Protein AF-A0A2T5U229-F1 (afdb_monomer_lite)

Organism: NCBI:txid185950

Foldseek 3Di:
DDDDDPDPPDPPPPCPPPLDDDLVLVQVQVCVVPVWHKDWPDWDWDDPDPQKIFIWTWMWTHHPPDDDDIDIDIFTWIWHADPNGIDIPRPPPPDDD

pLDDT: mean 75.95, std 19.18, range [31.23, 93.56]

Sequence (97 aa):
MRKLLVLPFVFCLASCGFGGPSKSDARDIFKSRWNADIDVTDLRCEEGGKEEYSCFIAYKITWNKGEIPMLIKVDDAIFRKVDGNWETDAFSQLGGA

Radius of gyration: 20.18 Å; chains: 1; bounding box: 28×29×81 Å

Structure (mmCIF, N/CA/C/O backbone):
data_AF-A0A2T5U229-F1
#
_entry.id   AF-A0A2T5U229-F1
#
loop_
_atom_site.group_PDB
_atom_site.id
_atom_site.type_symbol
_atom_site.label_atom_id
_atom_site.label_alt_id
_atom_site.label_comp_id
_atom_site.label_asym_id
_atom_site.label_entity_id
_atom_site.label_seq_id
_atom_site.pdbx_PDB_ins_code
_atom_site.Cartn_x
_atom_site.Cartn_y
_atom_site.Cartn_z
_atom_site.occupancy
_atom_site.B_iso_or_equiv
_atom_site.auth_seq_id
_atom_site.auth_comp_id
_atom_site.auth_asym_id
_atom_site.auth_atom_id
_atom_site.pdbx_PDB_model_num
ATOM 1 N N . MET A 1 1 ? -8.401 15.446 -59.729 1.00 40.62 1 MET A N 1
ATOM 2 C CA . MET A 1 1 ? -8.6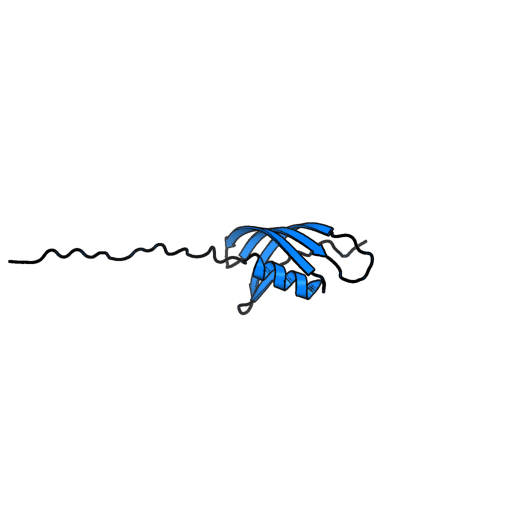80 14.181 -59.006 1.00 40.62 1 MET A CA 1
ATOM 3 C C . MET A 1 1 ? -7.717 14.119 -57.820 1.00 40.62 1 MET A C 1
ATOM 5 O O . MET A 1 1 ? -6.536 14.305 -58.049 1.00 40.62 1 MET A O 1
ATOM 9 N N . ARG A 1 2 ? -8.202 14.233 -56.568 1.00 44.88 2 ARG A N 1
ATOM 10 C CA . ARG A 1 2 ? -8.304 13.130 -55.571 1.00 44.88 2 ARG A CA 1
ATOM 11 C C . ARG A 1 2 ? -6.956 12.384 -55.420 1.00 44.88 2 ARG A C 1
ATOM 13 O O . ARG A 1 2 ? -6.548 11.744 -56.371 1.00 44.88 2 ARG A O 1
ATOM 20 N N . LYS A 1 3 ? -6.260 12.366 -54.276 1.00 43.69 3 LYS A N 1
ATOM 21 C CA . LYS A 1 3 ? -6.736 12.287 -52.884 1.00 43.69 3 LYS A CA 1
ATOM 22 C C . LYS A 1 3 ? -5.727 12.917 -51.908 1.00 43.69 3 LYS A C 1
ATOM 24 O O . LYS A 1 3 ? -4.542 12.609 -51.963 1.00 43.69 3 LYS A O 1
ATOM 29 N N . LEU A 1 4 ? -6.253 13.725 -50.983 1.00 47.44 4 LEU A N 1
ATOM 30 C CA . LEU A 1 4 ? -5.720 13.887 -49.630 1.00 47.44 4 LEU A CA 1
ATOM 31 C C . LEU A 1 4 ? -5.500 12.491 -49.032 1.00 47.44 4 LEU A C 1
ATOM 33 O O . LEU A 1 4 ? -6.440 11.695 -49.014 1.00 47.44 4 LEU A O 1
ATOM 37 N N . LEU A 1 5 ? -4.309 12.217 -48.512 1.00 50.59 5 LEU A N 1
ATOM 38 C CA . LEU A 1 5 ? -4.097 11.096 -47.605 1.00 50.59 5 LEU A CA 1
ATOM 39 C C . LEU A 1 5 ? -3.608 11.671 -46.278 1.00 50.59 5 LEU A C 1
ATOM 41 O O . LEU A 1 5 ? -2.423 11.727 -45.972 1.00 50.59 5 LEU A O 1
ATOM 45 N N . VAL A 1 6 ? -4.586 12.185 -45.534 1.00 53.84 6 VAL A N 1
ATOM 46 C CA . VAL A 1 6 ? -4.494 12.386 -44.092 1.00 53.84 6 VAL A CA 1
ATOM 47 C C . VAL A 1 6 ? -4.352 10.985 -43.506 1.00 53.84 6 VAL A C 1
ATOM 49 O O . VAL A 1 6 ? -5.294 10.200 -43.575 1.00 53.84 6 VAL A O 1
ATOM 52 N N . LEU A 1 7 ? -3.177 10.646 -42.986 1.00 49.34 7 LEU A N 1
ATOM 53 C CA . LEU A 1 7 ? -3.037 9.522 -42.066 1.00 49.34 7 LEU A CA 1
ATOM 54 C C . LEU A 1 7 ? -3.024 10.103 -40.653 1.00 49.34 7 LEU A C 1
ATOM 56 O O . LEU A 1 7 ? -1.989 10.606 -40.217 1.00 49.34 7 LEU A O 1
ATOM 60 N N . PRO A 1 8 ? -4.155 10.054 -39.930 1.00 47.56 8 PRO A N 1
ATOM 61 C CA . PRO A 1 8 ? -4.162 10.249 -38.496 1.00 47.56 8 PRO A CA 1
ATOM 62 C C . PRO A 1 8 ? -3.650 8.944 -37.883 1.00 47.56 8 PRO A C 1
ATOM 64 O O . PRO A 1 8 ? -4.428 8.114 -37.423 1.00 47.56 8 PRO A O 1
ATOM 67 N N . PHE A 1 9 ? -2.338 8.710 -37.933 1.00 47.94 9 PHE A N 1
ATOM 68 C CA . PHE A 1 9 ? -1.742 7.619 -37.169 1.00 47.94 9 PHE A CA 1
ATOM 69 C C . PHE A 1 9 ? -1.540 8.091 -35.734 1.00 47.94 9 PHE A C 1
ATOM 71 O O . PHE A 1 9 ? -0.507 8.629 -35.354 1.00 47.94 9 PHE A O 1
ATOM 78 N N . VAL A 1 10 ? -2.635 7.965 -34.987 1.00 55.16 10 VAL A N 1
ATOM 79 C CA . VAL A 1 10 ? -2.693 7.415 -33.633 1.00 55.16 10 VAL A CA 1
ATOM 80 C C . VAL A 1 10 ? -1.317 7.255 -32.976 1.00 55.16 10 VAL A C 1
ATOM 82 O O . VAL A 1 10 ? -0.695 6.205 -33.056 1.00 55.16 10 VAL A O 1
ATOM 85 N N . PHE A 1 11 ? -0.899 8.274 -32.238 1.00 43.91 11 PHE A N 1
ATOM 86 C CA . PHE A 1 11 ? -0.294 8.040 -30.935 1.00 43.91 11 PHE A CA 1
ATOM 87 C C . PHE A 1 11 ? -1.163 8.763 -29.918 1.00 43.91 11 PHE A C 1
ATOM 89 O O . PHE A 1 11 ? -0.835 9.820 -29.386 1.00 43.91 11 PHE A O 1
ATOM 96 N N . CYS A 1 12 ? -2.313 8.145 -29.637 1.00 42.72 12 CYS A N 1
ATOM 97 C CA . CYS A 1 12 ? -2.742 8.077 -28.254 1.00 42.72 12 CYS A CA 1
ATOM 98 C C . CYS A 1 12 ? -1.540 7.521 -27.481 1.00 42.72 12 CYS A C 1
ATOM 100 O O . CYS A 1 12 ? -1.353 6.308 -27.429 1.00 42.72 12 CYS A O 1
ATOM 102 N N . LEU A 1 13 ? -0.737 8.395 -26.870 1.00 45.09 13 LEU A N 1
ATOM 103 C CA . LEU A 1 13 ? -0.070 8.073 -25.613 1.00 45.09 13 LEU A CA 1
ATOM 104 C C . LEU A 1 13 ? -1.201 7.905 -24.596 1.00 45.09 13 LEU A C 1
ATOM 106 O O . LEU A 1 13 ? -1.452 8.758 -23.750 1.00 45.09 13 LEU A O 1
ATOM 110 N N . ALA A 1 14 ? -1.983 6.844 -24.802 1.00 42.88 14 ALA A N 1
ATOM 111 C CA . ALA A 1 14 ? -2.871 6.285 -23.827 1.00 42.88 14 ALA A CA 1
ATOM 112 C C . ALA A 1 14 ? -1.952 6.002 -22.661 1.00 42.88 14 ALA A C 1
ATOM 114 O O . ALA A 1 14 ? -1.104 5.125 -22.774 1.00 42.88 14 ALA A O 1
ATOM 115 N N . SER A 1 15 ? -2.035 6.861 -21.650 1.00 40.16 15 SER A N 1
ATOM 116 C CA . SER A 1 15 ? -1.941 6.516 -20.246 1.00 40.16 15 SER A CA 1
ATOM 117 C C . SER A 1 15 ? -1.357 5.120 -20.052 1.00 40.16 15 SER A C 1
ATOM 119 O O . SER A 1 15 ? -2.088 4.179 -19.745 1.00 40.16 15 SER A O 1
ATOM 121 N N . CYS A 1 16 ? -0.050 4.964 -20.285 1.00 47.59 16 CYS A N 1
ATOM 122 C CA . CYS A 1 16 ? 0.667 3.827 -19.750 1.00 47.59 16 CYS A CA 1
ATOM 123 C C . CYS A 1 16 ? 0.613 4.109 -18.263 1.00 47.59 16 CYS A C 1
ATOM 125 O O . CYS A 1 16 ? 1.393 4.916 -17.757 1.00 47.59 16 CYS A O 1
ATOM 127 N N . GLY A 1 17 ? -0.438 3.587 -17.619 1.00 46.88 17 GLY A N 1
ATOM 128 C CA . GLY A 1 17 ? -0.568 3.594 -16.180 1.00 46.88 17 GLY A CA 1
ATOM 129 C C . GLY A 1 17 ? 0.789 3.173 -15.671 1.00 46.88 17 GLY A C 1
ATOM 130 O O . GLY A 1 17 ? 1.286 2.123 -16.077 1.00 46.88 17 GLY A O 1
ATOM 131 N N . PHE A 1 18 ? 1.419 4.083 -14.933 1.00 57.88 18 PHE A N 1
ATOM 132 C CA . PHE A 1 18 ? 2.687 3.872 -14.261 1.00 57.88 18 PHE A CA 1
ATOM 133 C C . PHE A 1 18 ? 2.629 2.444 -13.719 1.00 57.88 18 PHE A C 1
ATOM 135 O O . PHE A 1 18 ? 1.738 2.166 -12.921 1.00 57.88 18 PHE A O 1
ATOM 142 N N . GLY A 1 19 ? 3.436 1.520 -14.254 1.00 76.31 19 GLY A N 1
ATOM 143 C CA . GLY A 1 19 ? 3.227 0.066 -14.118 1.00 76.31 19 GLY A CA 1
ATOM 144 C C . GLY A 1 19 ? 3.317 -0.475 -12.686 1.00 76.31 19 GLY A C 1
ATOM 145 O O . GLY A 1 19 ? 3.334 -1.686 -12.493 1.00 76.31 19 GLY A O 1
ATOM 146 N N . GLY A 1 20 ? 3.397 0.426 -11.709 1.00 85.81 20 GLY A N 1
ATOM 147 C CA . GLY A 1 20 ? 3.429 0.181 -10.285 1.00 85.81 20 GLY A CA 1
ATOM 148 C C . GLY A 1 20 ? 2.057 -0.108 -9.676 1.00 85.81 20 GLY A C 1
ATOM 149 O O . GLY A 1 20 ? 1.028 -0.123 -10.361 1.00 85.81 20 GLY A O 1
ATOM 150 N N . PRO A 1 21 ? 2.043 -0.358 -8.362 1.00 91.00 21 PRO A N 1
ATOM 151 C CA . PRO A 1 21 ? 0.843 -0.731 -7.631 1.00 91.00 21 PRO A CA 1
ATOM 152 C C . PRO A 1 21 ? -0.156 0.426 -7.558 1.00 91.00 21 PRO A C 1
ATOM 154 O O . PRO A 1 21 ? 0.197 1.601 -7.430 1.00 91.00 21 PRO A O 1
ATOM 157 N N . SER A 1 22 ? -1.437 0.082 -7.568 1.00 92.50 22 SER A N 1
ATOM 158 C CA . SER A 1 22 ? -2.517 1.004 -7.236 1.00 92.50 22 SER A CA 1
ATOM 159 C C . SER A 1 22 ? -2.755 1.074 -5.722 1.00 92.50 22 SER A C 1
ATOM 161 O O . SER A 1 22 ? -2.362 0.189 -4.960 1.00 92.50 22 SER A O 1
ATOM 163 N N . LYS A 1 23 ? -3.489 2.102 -5.268 1.00 92.75 23 LYS A N 1
ATOM 164 C CA . LYS A 1 23 ? -3.946 2.191 -3.866 1.00 92.75 23 LYS A CA 1
ATOM 165 C C . LYS A 1 23 ? -4.776 0.971 -3.450 1.00 92.75 23 LYS A C 1
ATOM 167 O O . LYS A 1 23 ? -4.702 0.553 -2.300 1.00 92.75 23 LYS A O 1
ATOM 172 N N . SER A 1 24 ? -5.557 0.402 -4.373 1.00 92.56 24 SER A N 1
ATOM 173 C CA . SER A 1 24 ? -6.305 -0.839 -4.144 1.00 92.56 24 SER A CA 1
ATOM 174 C C . SER A 1 24 ? -5.390 -2.044 -3.960 1.00 92.56 24 SER A C 1
ATOM 176 O O . SER A 1 24 ? -5.617 -2.795 -3.020 1.00 92.56 24 SER A O 1
ATOM 178 N N . ASP A 1 25 ? -4.341 -2.183 -4.777 1.00 92.81 25 ASP A N 1
ATOM 179 C CA . ASP A 1 25 ? -3.381 -3.287 -4.639 1.00 92.81 25 ASP A CA 1
ATOM 180 C C . ASP A 1 25 ? -2.709 -3.241 -3.261 1.00 92.81 25 ASP A C 1
ATOM 182 O O . ASP A 1 25 ? -2.716 -4.224 -2.522 1.00 92.81 25 ASP A O 1
ATOM 186 N N . ALA A 1 26 ? -2.213 -2.063 -2.862 1.00 91.19 26 ALA A N 1
ATOM 187 C CA . ALA A 1 26 ? -1.603 -1.871 -1.548 1.00 91.19 26 ALA A CA 1
ATOM 188 C C . ALA A 1 26 ? -2.588 -2.135 -0.395 1.00 91.19 26 ALA A C 1
ATOM 190 O O . ALA A 1 26 ? -2.253 -2.813 0.578 1.00 91.19 26 ALA A O 1
ATOM 191 N N . ARG A 1 27 ? -3.833 -1.653 -0.514 1.00 91.88 27 ARG A N 1
ATOM 192 C CA . ARG A 1 27 ? -4.888 -1.892 0.480 1.00 91.88 27 ARG A CA 1
ATOM 193 C C . ARG A 1 27 ? -5.174 -3.379 0.655 1.00 91.88 27 ARG A C 1
ATOM 195 O O . ARG A 1 27 ? -5.313 -3.834 1.789 1.00 91.88 27 ARG A O 1
ATOM 202 N N . ASP A 1 28 ? -5.291 -4.121 -0.439 1.00 91.56 28 ASP A N 1
ATOM 203 C CA . ASP A 1 28 ? -5.673 -5.531 -0.403 1.00 91.56 28 ASP A CA 1
ATOM 204 C C . ASP A 1 28 ? -4.556 -6.381 0.228 1.00 91.56 28 ASP A C 1
ATOM 206 O O . ASP A 1 28 ? -4.841 -7.230 1.081 1.00 91.56 28 ASP A O 1
ATOM 210 N N . ILE A 1 29 ? -3.285 -6.062 -0.060 1.00 90.50 29 ILE A N 1
ATOM 211 C CA . ILE A 1 29 ? -2.127 -6.652 0.633 1.00 90.50 29 ILE A CA 1
ATOM 212 C C . ILE A 1 29 ? -2.218 -6.384 2.144 1.00 90.50 29 ILE A C 1
ATOM 214 O O . ILE A 1 29 ? -2.146 -7.317 2.948 1.00 90.50 29 ILE A O 1
ATOM 218 N N . PHE A 1 30 ? -2.432 -5.131 2.555 1.00 89.19 30 PHE A N 1
ATOM 219 C CA . PHE A 1 30 ? -2.400 -4.731 3.971 1.00 89.19 30 PHE A CA 1
ATOM 220 C C . PHE A 1 30 ? -3.577 -5.316 4.760 1.00 89.19 30 PHE A C 1
ATOM 222 O O . PHE A 1 30 ? -3.415 -5.791 5.889 1.00 89.19 30 PHE A O 1
ATOM 229 N N . LYS A 1 31 ? -4.762 -5.350 4.142 1.00 87.94 31 LYS A N 1
ATOM 230 C CA . LYS A 1 31 ? -5.975 -5.941 4.712 1.00 87.94 31 LYS A CA 1
ATOM 231 C C . LYS A 1 31 ? -5.802 -7.435 4.964 1.00 87.94 31 LYS A C 1
ATOM 233 O O . LYS A 1 31 ? -6.174 -7.912 6.037 1.00 87.94 31 LYS A O 1
ATOM 238 N N . SER A 1 32 ? -5.193 -8.154 4.016 1.00 84.44 32 SER A N 1
ATOM 239 C CA . SER A 1 32 ? -4.896 -9.583 4.174 1.00 84.44 32 SER A CA 1
ATOM 240 C C . SER A 1 32 ? -3.933 -9.853 5.339 1.00 84.44 32 SER A C 1
ATOM 242 O O . SER A 1 32 ? -4.087 -10.845 6.049 1.00 84.44 3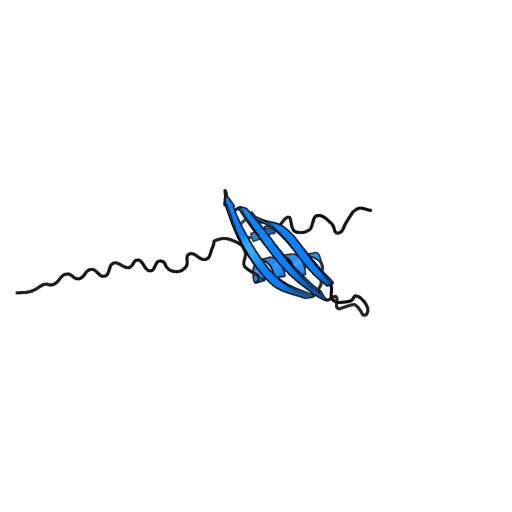2 SER A O 1
ATOM 244 N N . ARG A 1 33 ? -2.979 -8.941 5.583 1.00 83.19 33 ARG A N 1
ATOM 245 C CA . ARG A 1 33 ? -1.924 -9.099 6.590 1.00 83.19 33 ARG A CA 1
ATOM 246 C C . ARG A 1 33 ? -2.399 -8.846 8.019 1.00 83.19 33 ARG A C 1
ATOM 248 O O . ARG A 1 33 ? -2.059 -9.622 8.909 1.00 83.19 33 ARG A O 1
ATOM 255 N N . TRP A 1 34 ? -3.137 -7.761 8.260 1.00 80.38 34 TRP A N 1
ATOM 256 C CA . TRP A 1 34 ? -3.528 -7.356 9.621 1.00 80.38 34 TRP A CA 1
ATOM 257 C C . TRP A 1 34 ? -4.950 -7.745 10.019 1.00 80.38 34 TRP A C 1
ATOM 259 O O . TRP A 1 34 ? -5.306 -7.573 11.185 1.00 80.38 34 TRP A O 1
ATOM 269 N N . ASN A 1 35 ? -5.757 -8.269 9.089 1.00 84.25 35 ASN A N 1
ATOM 270 C CA . ASN A 1 35 ? -7.175 -8.562 9.319 1.00 84.25 35 ASN A CA 1
ATOM 271 C C . ASN A 1 35 ? -7.924 -7.353 9.928 1.00 84.25 35 ASN A C 1
ATOM 273 O O . ASN A 1 35 ? -8.676 -7.471 10.899 1.00 84.25 35 ASN A O 1
ATOM 277 N N . ALA A 1 36 ? -7.655 -6.171 9.374 1.00 85.12 36 ALA A N 1
ATOM 278 C CA . ALA A 1 36 ? -8.201 -4.880 9.781 1.00 85.12 36 ALA A CA 1
ATOM 279 C C . ALA A 1 36 ? -8.746 -4.140 8.554 1.00 85.12 36 ALA A C 1
ATOM 281 O O . ALA A 1 36 ? -8.431 -4.498 7.417 1.00 85.12 36 ALA A O 1
ATOM 282 N N . ASP A 1 37 ? -9.567 -3.116 8.770 1.00 88.56 37 ASP A N 1
ATOM 283 C CA . ASP A 1 37 ? -9.964 -2.234 7.679 1.00 88.56 37 ASP A CA 1
ATOM 284 C C . ASP A 1 37 ? -8.844 -1.231 7.387 1.00 88.56 37 ASP A C 1
ATOM 286 O O . ASP A 1 37 ? -8.292 -0.629 8.312 1.00 88.56 37 ASP A O 1
ATOM 290 N N . ILE A 1 38 ? -8.482 -1.102 6.110 1.00 89.94 38 ILE A N 1
ATOM 291 C CA . ILE A 1 38 ? -7.346 -0.299 5.652 1.00 89.94 38 ILE A CA 1
ATOM 292 C C . ILE A 1 38 ? -7.833 0.738 4.648 1.00 89.94 38 ILE A C 1
ATOM 294 O O . ILE A 1 38 ? -8.415 0.390 3.620 1.00 89.94 38 ILE A O 1
ATOM 298 N N . ASP A 1 39 ? -7.527 2.002 4.917 1.00 92.00 39 ASP A N 1
ATOM 299 C CA . ASP A 1 39 ? -7.755 3.120 4.003 1.00 92.00 39 ASP A CA 1
ATOM 300 C C . ASP A 1 39 ? -6.407 3.712 3.574 1.00 92.00 39 ASP A C 1
ATOM 302 O O . ASP A 1 39 ? -5.752 4.413 4.348 1.00 92.00 39 ASP A O 1
ATOM 306 N N . VAL A 1 40 ? -5.965 3.400 2.351 1.00 92.50 40 VAL A N 1
ATOM 307 C CA . VAL A 1 40 ? -4.734 3.953 1.762 1.00 92.50 40 VAL A CA 1
ATOM 308 C C . VAL A 1 40 ? -5.023 5.359 1.243 1.00 92.50 40 VAL A C 1
ATOM 310 O O . VAL A 1 40 ? -5.534 5.554 0.140 1.00 92.50 40 VAL A O 1
ATOM 313 N N . THR A 1 41 ? -4.680 6.351 2.057 1.00 93.56 41 THR A N 1
ATOM 314 C CA . THR A 1 41 ? -4.921 7.767 1.768 1.00 93.56 41 THR A CA 1
ATOM 315 C C . THR A 1 41 ? -3.996 8.317 0.688 1.00 93.56 41 THR A C 1
ATOM 317 O O . THR A 1 41 ? -4.450 9.053 -0.193 1.00 93.56 41 THR A O 1
ATOM 320 N N . ASP A 1 42 ? -2.726 7.913 0.683 1.00 93.31 42 ASP A N 1
ATOM 321 C CA . ASP A 1 42 ? -1.746 8.339 -0.311 1.00 93.31 42 ASP A CA 1
ATOM 322 C C . ASP A 1 42 ? -0.808 7.195 -0.700 1.00 93.31 42 ASP A C 1
ATOM 324 O O . ASP A 1 42 ? -0.459 6.356 0.126 1.00 93.31 42 ASP A O 1
ATOM 328 N N . LEU A 1 43 ? -0.446 7.160 -1.979 1.00 93.06 43 LEU A N 1
ATOM 329 C CA . LEU A 1 43 ? 0.485 6.199 -2.557 1.00 93.06 43 LEU A CA 1
ATOM 330 C C . LEU A 1 43 ? 1.191 6.890 -3.713 1.00 93.06 43 LEU A C 1
ATOM 332 O O . LEU A 1 43 ? 0.544 7.308 -4.677 1.00 93.06 43 LEU A O 1
ATOM 336 N N . ARG A 1 44 ? 2.509 7.013 -3.604 1.00 91.81 44 ARG A N 1
ATOM 337 C CA . ARG A 1 44 ? 3.357 7.650 -4.609 1.00 91.81 44 ARG A CA 1
ATOM 338 C C . ARG A 1 44 ? 4.530 6.729 -4.864 1.00 91.81 44 ARG A C 1
ATOM 340 O O . ARG A 1 44 ? 5.270 6.445 -3.933 1.00 91.81 44 ARG A O 1
ATOM 347 N N . CYS A 1 45 ? 4.661 6.260 -6.096 1.00 90.75 45 CYS A N 1
ATOM 348 C CA . CYS A 1 45 ? 5.659 5.272 -6.472 1.00 90.75 45 CYS A CA 1
ATOM 349 C C . CYS A 1 45 ? 6.559 5.807 -7.577 1.00 90.75 45 CYS A C 1
ATOM 351 O O . CYS A 1 45 ? 6.085 6.450 -8.514 1.00 90.75 45 CYS A O 1
ATOM 353 N N . GLU A 1 46 ? 7.836 5.474 -7.486 1.00 89.75 46 GLU A N 1
ATOM 354 C CA . GLU A 1 46 ? 8.855 5.714 -8.496 1.00 89.75 46 GLU A CA 1
ATOM 355 C C . GLU A 1 46 ? 9.418 4.364 -8.953 1.00 89.75 46 GLU A C 1
ATOM 357 O O . GLU A 1 46 ? 9.626 3.458 -8.145 1.00 89.75 46 GLU A O 1
ATOM 362 N N . GLU A 1 47 ? 9.623 4.194 -10.259 1.00 87.62 47 GLU A N 1
ATOM 363 C CA . GLU A 1 47 ? 10.178 2.955 -10.810 1.00 87.62 47 GLU A CA 1
ATOM 364 C C . GLU A 1 47 ? 11.676 2.860 -10.476 1.00 87.62 47 GLU A C 1
ATOM 366 O O . GLU A 1 47 ? 12.478 3.677 -10.929 1.00 87.62 47 GLU A O 1
ATOM 371 N N . GLY A 1 48 ? 12.053 1.858 -9.678 1.00 75.12 48 GLY A N 1
ATOM 372 C CA . GLY A 1 48 ? 13.438 1.569 -9.288 1.00 75.12 48 GLY A CA 1
ATOM 373 C C . GLY A 1 48 ? 14.186 0.665 -10.279 1.00 75.12 48 GLY A C 1
ATOM 374 O O . GLY A 1 48 ? 15.404 0.513 -10.179 1.00 75.12 48 GLY A O 1
ATOM 375 N N . GLY A 1 49 ? 13.472 0.094 -11.258 1.00 75.44 49 GLY A N 1
ATOM 376 C CA . GLY A 1 49 ? 13.981 -0.832 -12.277 1.00 75.44 49 GLY A CA 1
ATOM 377 C C . GLY A 1 49 ? 13.592 -2.293 -12.011 1.00 75.44 49 GLY A C 1
ATOM 378 O O . GLY A 1 49 ? 13.229 -2.651 -10.903 1.00 75.44 49 GLY A O 1
ATOM 379 N N . LYS A 1 50 ? 13.653 -3.161 -13.035 1.00 76.88 50 LYS A N 1
ATOM 380 C CA . LYS A 1 50 ? 13.270 -4.595 -12.947 1.00 76.88 50 LYS A CA 1
ATOM 381 C C . LYS A 1 50 ? 11.881 -4.847 -12.319 1.00 76.88 50 LYS A C 1
ATOM 383 O O . LYS A 1 50 ? 11.738 -5.767 -11.521 1.00 76.88 50 LYS A O 1
ATOM 388 N N . GLU A 1 51 ? 10.878 -4.042 -12.679 1.00 80.94 51 GLU A N 1
ATOM 389 C CA . GLU A 1 51 ? 9.510 -4.142 -12.124 1.00 80.94 51 GLU A CA 1
ATOM 390 C C . GLU A 1 51 ? 9.438 -3.936 -10.596 1.00 80.94 51 GLU A C 1
ATOM 392 O O . GLU A 1 51 ? 8.504 -4.380 -9.925 1.00 80.94 51 GLU A O 1
ATOM 397 N N . GLU A 1 52 ? 10.435 -3.241 -10.048 1.00 88.56 52 GLU A N 1
ATOM 398 C CA . GLU A 1 52 ? 10.489 -2.788 -8.667 1.00 88.56 52 GLU A CA 1
ATOM 399 C C . GLU A 1 52 ? 10.075 -1.316 -8.580 1.00 88.56 52 GLU A C 1
ATOM 401 O O . GLU A 1 52 ? 10.520 -0.479 -9.372 1.00 88.56 52 GLU A O 1
ATOM 406 N N . TYR A 1 53 ? 9.239 -0.994 -7.597 1.00 91.62 53 TYR A N 1
ATOM 407 C CA . TYR A 1 53 ? 8.731 0.350 -7.353 1.00 91.62 53 TYR A CA 1
ATOM 408 C C . TYR A 1 53 ? 9.041 0.768 -5.924 1.00 91.62 53 TYR A C 1
ATOM 410 O O . TYR A 1 53 ? 8.591 0.121 -4.982 1.00 91.62 53 TYR A O 1
ATOM 418 N N . SER A 1 54 ? 9.781 1.861 -5.764 1.00 91.25 54 SER A N 1
ATOM 419 C CA . SER A 1 54 ? 9.960 2.504 -4.465 1.00 91.25 54 SER A CA 1
ATOM 420 C C . SER A 1 54 ? 8.768 3.412 -4.212 1.00 91.25 54 SER A C 1
ATOM 422 O O . SER A 1 54 ? 8.496 4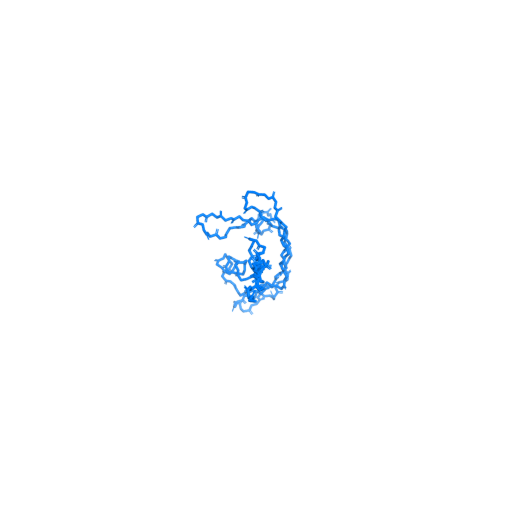.319 -4.998 1.00 91.25 54 SER A O 1
ATOM 424 N N . CYS A 1 55 ? 8.019 3.142 -3.154 1.00 91.81 55 CYS A N 1
ATOM 425 C CA . CYS A 1 55 ? 6.737 3.759 -2.880 1.00 91.81 55 CYS A CA 1
ATOM 426 C C . CYS A 1 55 ? 6.703 4.374 -1.485 1.00 91.81 55 CYS A C 1
ATOM 428 O O . CYS A 1 55 ? 6.944 3.706 -0.486 1.00 91.81 55 CYS A O 1
ATOM 430 N N . PHE A 1 56 ? 6.274 5.626 -1.421 1.00 91.94 56 PHE A N 1
ATOM 431 C CA . PHE A 1 56 ? 5.746 6.225 -0.207 1.00 91.94 56 PHE A CA 1
ATOM 432 C C . PHE A 1 56 ? 4.277 5.824 -0.056 1.00 91.94 56 PHE A C 1
ATOM 434 O O . PHE A 1 56 ? 3.488 6.017 -0.991 1.00 91.94 56 PHE A O 1
ATOM 441 N N . ILE A 1 57 ? 3.880 5.335 1.118 1.00 92.31 57 ILE A N 1
ATOM 442 C CA . ILE A 1 57 ? 2.492 4.980 1.418 1.00 92.31 57 ILE A CA 1
ATOM 443 C C . ILE A 1 57 ? 2.021 5.594 2.736 1.00 92.31 57 ILE A C 1
ATOM 445 O O . ILE A 1 57 ? 2.688 5.499 3.759 1.00 92.31 57 ILE A O 1
ATOM 449 N N . ALA A 1 58 ? 0.830 6.197 2.726 1.00 91.94 58 ALA A N 1
ATOM 450 C CA . ALA A 1 58 ? 0.154 6.700 3.919 1.00 91.94 58 ALA A CA 1
ATOM 451 C C . ALA A 1 58 ? -1.238 6.078 4.037 1.00 91.94 58 ALA A C 1
ATOM 453 O O . ALA A 1 58 ? -2.055 6.175 3.114 1.00 91.94 58 ALA A O 1
ATOM 454 N N . TYR A 1 59 ? -1.540 5.459 5.175 1.00 91.38 59 TYR A N 1
ATOM 455 C CA . TYR A 1 59 ? -2.761 4.679 5.351 1.00 91.38 59 TYR A CA 1
ATOM 456 C C . TYR A 1 59 ? -3.293 4.722 6.783 1.00 91.38 59 TYR A C 1
ATOM 458 O O . TYR A 1 59 ? -2.573 4.995 7.746 1.00 91.38 59 TYR A O 1
ATOM 466 N N . LYS A 1 60 ? -4.592 4.461 6.915 1.00 90.12 60 LYS A N 1
ATOM 467 C CA . LYS A 1 60 ? -5.295 4.345 8.191 1.00 90.12 60 LYS A CA 1
ATOM 468 C C . LYS A 1 60 ? -5.662 2.894 8.432 1.00 90.12 60 LYS A C 1
ATOM 470 O O . LYS A 1 60 ? -6.183 2.242 7.531 1.00 90.12 60 LYS A O 1
ATOM 475 N N . ILE A 1 61 ? -5.435 2.419 9.649 1.00 89.06 61 ILE A N 1
ATOM 476 C CA . ILE A 1 61 ? -5.838 1.090 10.099 1.00 89.06 61 ILE A CA 1
ATOM 477 C C . ILE A 1 61 ? -6.966 1.232 11.120 1.00 89.06 61 ILE A C 1
ATOM 479 O O . ILE A 1 61 ? -6.816 1.956 12.107 1.00 89.06 61 ILE A O 1
ATOM 483 N N . THR A 1 62 ? -8.069 0.517 10.904 1.00 87.25 62 THR A N 1
ATOM 484 C CA . THR A 1 62 ? -9.211 0.448 11.824 1.00 87.25 62 THR A CA 1
ATOM 485 C C . THR A 1 62 ? -9.482 -1.008 12.203 1.00 87.25 62 THR A C 1
ATOM 487 O O . THR A 1 62 ? -9.847 -1.827 11.358 1.00 87.25 62 THR A O 1
ATOM 490 N N . TRP A 1 63 ? -9.314 -1.355 13.483 1.00 85.69 63 TRP A N 1
ATOM 491 C CA . TRP A 1 63 ? -9.615 -2.701 13.979 1.00 85.69 63 TRP A CA 1
ATOM 492 C C . TRP A 1 63 ? -11.045 -2.776 14.508 1.00 85.69 63 TRP A C 1
ATOM 494 O O . TRP A 1 63 ? -11.438 -2.018 15.388 1.00 85.69 63 TRP A O 1
ATOM 504 N N . ASN A 1 64 ? -11.800 -3.775 14.050 1.00 72.25 64 ASN A N 1
ATOM 505 C CA . ASN A 1 64 ? -13.189 -3.990 14.474 1.00 72.25 64 ASN A CA 1
ATOM 506 C C . ASN A 1 64 ? -13.334 -4.516 15.917 1.00 72.25 64 ASN A C 1
ATOM 508 O O . ASN A 1 64 ? -14.450 -4.673 16.408 1.00 72.25 64 ASN A O 1
ATOM 512 N N . LYS A 1 65 ? -12.230 -4.813 16.616 1.00 65.12 65 LYS A N 1
ATOM 513 C CA . LYS A 1 65 ? -12.255 -5.300 18.001 1.00 65.12 65 LYS A CA 1
ATOM 514 C C . LYS A 1 65 ? -12.152 -4.141 18.992 1.00 65.12 65 LYS A C 1
ATOM 516 O O . LYS A 1 65 ? -11.090 -3.901 19.553 1.00 65.12 65 LYS A O 1
ATOM 521 N N . GLY A 1 66 ? -13.283 -3.467 19.191 1.00 55.16 66 GLY A N 1
ATOM 522 C CA . GLY A 1 66 ? -13.718 -2.828 20.442 1.00 55.16 66 GLY A CA 1
ATOM 523 C C . GLY A 1 66 ? -12.952 -1.620 20.994 1.00 55.16 66 GLY A C 1
ATOM 524 O O . GLY A 1 66 ? -13.602 -0.728 21.521 1.00 55.16 66 GLY A O 1
ATOM 525 N N . GLU A 1 67 ? -11.622 -1.566 20.916 1.00 56.44 67 GLU A N 1
ATOM 526 C CA . GLU A 1 67 ? -10.838 -0.626 21.741 1.00 56.44 67 GLU A CA 1
ATOM 527 C C . GLU A 1 67 ? -9.556 -0.090 21.084 1.00 56.44 67 GLU A C 1
ATOM 529 O O . GLU A 1 67 ? -8.896 0.770 21.665 1.00 56.44 67 GLU A O 1
ATOM 534 N N . ILE A 1 68 ? -9.179 -0.545 19.882 1.00 63.12 68 ILE A N 1
ATOM 535 C CA . ILE A 1 68 ? -7.953 -0.046 19.240 1.00 63.12 68 ILE A CA 1
ATOM 536 C C . ILE A 1 68 ? -8.279 1.231 18.453 1.00 63.12 68 ILE A C 1
ATOM 538 O O . ILE A 1 68 ? -9.093 1.173 17.524 1.00 63.12 68 ILE A O 1
ATOM 542 N N . PRO A 1 69 ? -7.664 2.382 18.788 1.00 67.50 69 PRO A N 1
ATOM 543 C CA . PRO A 1 69 ? -7.884 3.615 18.049 1.00 67.50 69 PRO A CA 1
ATOM 544 C C . PRO A 1 69 ? -7.423 3.460 16.598 1.00 67.50 69 PRO A C 1
ATOM 546 O O . PRO A 1 69 ? -6.500 2.703 16.294 1.00 67.50 69 PRO A O 1
ATOM 549 N N . MET A 1 70 ? -8.058 4.218 15.706 1.00 78.12 70 MET A N 1
ATOM 550 C CA . MET A 1 70 ? -7.592 4.384 14.332 1.00 78.12 70 MET A CA 1
ATOM 551 C C . MET A 1 70 ? -6.110 4.781 14.345 1.00 78.12 70 MET A C 1
ATOM 553 O O . MET A 1 70 ? -5.750 5.809 14.922 1.00 78.12 70 MET A O 1
ATOM 557 N N . LEU A 1 71 ? -5.254 3.978 13.712 1.00 84.69 71 LEU A N 1
ATOM 558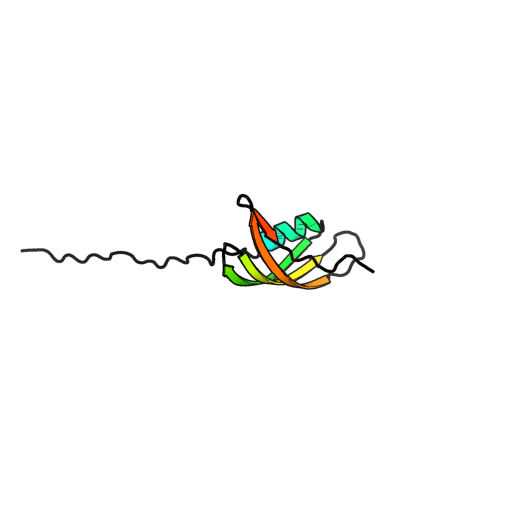 C CA . LEU A 1 71 ? -3.835 4.295 13.572 1.00 84.69 71 LEU A CA 1
ATOM 559 C C . LEU A 1 71 ? -3.577 4.879 12.191 1.00 84.69 71 LEU A C 1
ATOM 561 O O . LEU A 1 71 ? -3.951 4.281 11.187 1.00 84.69 71 LEU A O 1
ATOM 565 N N . ILE A 1 72 ? -2.913 6.032 12.151 1.00 87.50 72 ILE A N 1
ATOM 566 C CA . ILE A 1 72 ? -2.380 6.615 10.919 1.00 87.50 72 ILE A CA 1
ATOM 567 C C . ILE A 1 72 ? -0.918 6.196 10.824 1.00 87.50 72 ILE A C 1
ATOM 569 O O . ILE A 1 72 ? -0.144 6.409 11.760 1.00 87.50 72 ILE A O 1
ATOM 573 N N . LYS A 1 73 ? -0.555 5.575 9.709 1.00 88.06 73 LYS A N 1
ATOM 574 C CA . LYS A 1 73 ? 0.788 5.077 9.438 1.00 88.06 73 LYS A CA 1
ATOM 575 C C . LYS A 1 73 ? 1.289 5.621 8.112 1.00 88.06 73 LYS A C 1
ATOM 577 O O . LYS A 1 73 ? 0.508 5.910 7.204 1.00 88.06 73 LYS A O 1
ATOM 582 N N . VAL A 1 74 ? 2.600 5.782 8.054 1.00 89.25 74 VAL A N 1
ATOM 583 C CA . VAL A 1 74 ? 3.336 6.194 6.871 1.00 89.25 74 VAL A CA 1
ATOM 584 C C . VAL A 1 74 ? 4.554 5.296 6.795 1.00 89.25 74 VAL A C 1
ATOM 586 O O . VAL A 1 74 ? 5.262 5.177 7.793 1.00 89.25 74 VAL A O 1
ATOM 589 N N . ASP A 1 75 ? 4.766 4.683 5.642 1.00 89.12 75 ASP A N 1
ATOM 590 C CA . ASP A 1 75 ? 5.897 3.803 5.386 1.00 89.12 75 ASP A CA 1
ATOM 591 C C . ASP A 1 75 ? 6.502 4.142 4.021 1.00 89.12 75 ASP A C 1
ATOM 593 O O . ASP A 1 75 ? 5.794 4.534 3.088 1.00 89.12 75 ASP A O 1
ATOM 597 N N . ASP A 1 76 ? 7.814 3.972 3.916 1.00 90.50 76 ASP A N 1
ATOM 598 C CA . ASP A 1 76 ? 8.497 3.846 2.636 1.00 90.50 76 ASP A CA 1
ATOM 599 C C . ASP A 1 76 ? 8.687 2.355 2.377 1.00 90.50 76 ASP A C 1
ATOM 601 O O . ASP A 1 76 ? 9.121 1.612 3.262 1.00 90.50 76 ASP A O 1
ATOM 605 N N . ALA A 1 77 ? 8.317 1.907 1.185 1.00 90.88 77 ALA A N 1
ATOM 606 C CA . ALA A 1 77 ? 8.258 0.498 0.863 1.00 90.88 77 ALA A CA 1
ATOM 607 C C . ALA A 1 77 ? 8.591 0.223 -0.591 1.00 90.88 77 ALA A C 1
ATOM 609 O O . ALA A 1 77 ? 8.270 0.990 -1.492 1.00 90.88 77 ALA A O 1
ATOM 610 N N . ILE A 1 78 ? 9.166 -0.938 -0.828 1.00 91.88 78 ILE A N 1
ATOM 611 C CA . ILE A 1 78 ? 9.404 -1.484 -2.142 1.00 91.88 78 ILE A CA 1
ATOM 612 C C . ILE A 1 78 ? 8.248 -2.403 -2.516 1.00 91.88 78 ILE A C 1
ATOM 614 O O . ILE A 1 78 ? 7.887 -3.310 -1.766 1.00 91.88 78 ILE A O 1
ATOM 618 N N . PHE A 1 79 ? 7.681 -2.191 -3.698 1.00 92.31 79 PHE A N 1
ATOM 619 C CA . PHE A 1 79 ? 6.697 -3.068 -4.317 1.00 92.31 79 PHE A CA 1
ATOM 620 C C . PHE A 1 79 ? 7.317 -3.800 -5.498 1.00 92.31 79 PHE A C 1
ATOM 622 O O . PHE A 1 79 ? 8.042 -3.212 -6.300 1.00 92.31 79 PHE A O 1
ATOM 629 N N . ARG A 1 80 ? 7.014 -5.090 -5.618 1.00 91.88 80 ARG A N 1
ATOM 630 C CA . ARG A 1 80 ? 7.484 -5.956 -6.703 1.00 91.88 80 ARG A CA 1
ATOM 631 C C . ARG A 1 80 ? 6.350 -6.835 -7.184 1.00 91.88 80 ARG A C 1
ATOM 633 O O . ARG A 1 80 ? 5.461 -7.184 -6.407 1.00 91.88 80 ARG A O 1
ATOM 640 N N . LYS A 1 81 ? 6.403 -7.226 -8.452 1.00 88.88 81 LYS A N 1
ATOM 641 C CA . LYS A 1 81 ? 5.454 -8.184 -9.012 1.00 88.88 81 LYS A CA 1
ATOM 642 C C . LYS A 1 81 ? 6.062 -9.585 -9.002 1.00 88.88 81 LYS A C 1
ATOM 644 O O . LYS A 1 81 ? 7.085 -9.821 -9.635 1.00 88.88 81 LYS A O 1
ATOM 649 N N . VAL A 1 82 ? 5.436 -10.511 -8.281 1.00 88.19 82 VAL A N 1
ATOM 650 C CA . VAL A 1 82 ? 5.850 -11.917 -8.168 1.00 88.19 82 VAL A CA 1
ATOM 651 C C . VAL A 1 82 ? 4.697 -12.782 -8.664 1.00 88.19 82 VAL A C 1
ATOM 653 O O . VAL A 1 82 ? 3.578 -12.686 -8.164 1.00 88.19 82 VAL A O 1
ATOM 656 N N . ASP A 1 83 ? 4.936 -13.566 -9.717 1.00 87.88 83 ASP A N 1
ATOM 657 C CA . ASP A 1 83 ? 3.923 -14.423 -10.355 1.00 87.88 83 ASP A CA 1
ATOM 658 C C . ASP A 1 83 ? 2.605 -13.692 -10.692 1.00 87.88 83 ASP A C 1
ATOM 660 O O . ASP A 1 83 ? 1.505 -14.231 -10.578 1.00 87.88 83 ASP A O 1
ATOM 664 N N . GLY A 1 84 ? 2.715 -12.424 -11.102 1.00 85.38 84 GLY A N 1
ATOM 665 C CA . GLY A 1 84 ? 1.576 -11.575 -11.461 1.00 85.38 84 GLY A CA 1
ATOM 666 C C . GLY A 1 84 ? 0.877 -10.883 -10.285 1.00 85.38 84 GLY A C 1
ATOM 667 O O . GLY A 1 84 ? 0.027 -10.027 -10.536 1.00 85.38 84 GLY A O 1
ATOM 668 N N . ASN A 1 85 ? 1.262 -11.175 -9.042 1.00 88.88 85 ASN A N 1
ATOM 669 C CA . ASN A 1 85 ? 0.725 -10.559 -7.829 1.00 88.88 85 ASN A CA 1
ATOM 670 C C . ASN A 1 85 ? 1.680 -9.500 -7.274 1.00 88.88 85 ASN A C 1
ATOM 672 O O . ASN A 1 85 ? 2.895 -9.613 -7.413 1.00 88.88 85 ASN A O 1
ATOM 676 N N . TRP A 1 86 ? 1.128 -8.468 -6.641 1.00 90.75 86 TRP A N 1
ATOM 677 C CA . TRP A 1 86 ? 1.931 -7.465 -5.951 1.00 90.75 86 TRP A CA 1
ATOM 678 C C . TRP A 1 86 ? 2.362 -7.964 -4.576 1.00 90.75 86 TRP A C 1
ATOM 680 O O . TRP A 1 86 ? 1.540 -8.408 -3.775 1.00 90.75 86 TRP A O 1
ATOM 690 N N . GLU A 1 87 ? 3.646 -7.813 -4.291 1.00 90.88 87 GLU A N 1
ATOM 691 C CA . GLU A 1 87 ? 4.238 -8.009 -2.975 1.00 90.88 87 GLU A CA 1
ATOM 692 C C . GLU A 1 87 ? 4.952 -6.733 -2.540 1.00 90.88 87 GLU A C 1
ATOM 694 O O . GLU A 1 87 ? 5.375 -5.926 -3.371 1.00 90.88 87 GLU A O 1
ATOM 699 N N . THR A 1 88 ? 5.094 -6.544 -1.230 1.00 89.88 88 THR A N 1
ATOM 700 C CA .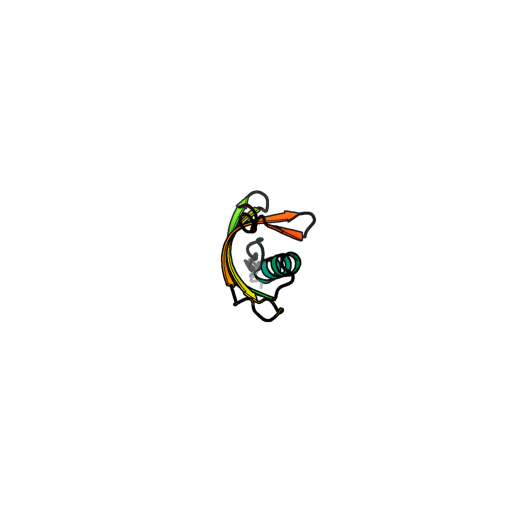 THR A 1 88 ? 5.810 -5.396 -0.680 1.00 89.88 88 THR A CA 1
ATOM 701 C C . THR A 1 88 ? 6.516 -5.725 0.624 1.00 89.88 88 THR A C 1
ATOM 703 O O . THR A 1 88 ? 6.062 -6.571 1.397 1.00 89.88 88 THR A O 1
ATOM 706 N N . ASP A 1 89 ? 7.627 -5.037 0.867 1.00 87.38 89 ASP A N 1
ATOM 707 C CA . ASP A 1 89 ? 8.363 -5.080 2.127 1.00 87.38 89 ASP A CA 1
ATOM 708 C C . ASP A 1 89 ? 7.846 -4.077 3.175 1.00 87.38 89 ASP A C 1
ATOM 710 O O . ASP A 1 89 ? 8.455 -3.987 4.240 1.00 87.38 89 ASP A O 1
ATOM 714 N N . ALA A 1 90 ? 6.725 -3.386 2.900 1.00 73.62 90 ALA A N 1
ATOM 715 C CA . ALA A 1 90 ? 6.059 -2.369 3.727 1.00 73.62 90 ALA A CA 1
ATOM 716 C C . ALA A 1 90 ? 5.600 -2.856 5.118 1.00 73.62 90 ALA A C 1
ATOM 718 O O . ALA A 1 90 ? 4.435 -2.734 5.468 1.00 73.62 90 ALA A O 1
ATOM 719 N N . PHE A 1 91 ? 6.464 -3.472 5.919 1.00 67.25 91 PHE A N 1
ATOM 720 C CA . PHE A 1 91 ? 6.127 -4.074 7.212 1.00 67.25 91 PHE A CA 1
ATOM 721 C C . PHE A 1 91 ? 7.324 -4.151 8.165 1.00 67.25 91 PHE A C 1
ATOM 723 O O . PHE A 1 91 ? 7.209 -4.702 9.267 1.00 67.25 91 PHE A O 1
ATOM 730 N N . SER A 1 92 ? 8.481 -3.618 7.775 1.00 49.84 92 SER A N 1
ATOM 731 C CA . SER A 1 92 ? 9.689 -3.586 8.593 1.00 49.84 92 SER A CA 1
ATOM 732 C C . SER A 1 92 ? 9.589 -2.528 9.696 1.00 49.84 92 SER A C 1
ATOM 734 O O . SER A 1 92 ? 10.262 -1.511 9.608 1.00 49.84 92 SER A O 1
ATOM 736 N N . GLN A 1 93 ? 8.731 -2.772 10.704 1.00 49.19 93 GLN A N 1
ATOM 737 C CA . GLN A 1 93 ? 8.872 -2.390 12.132 1.00 49.19 93 GLN A CA 1
ATOM 738 C C . GLN A 1 93 ? 7.557 -2.501 12.948 1.00 49.19 93 GLN A C 1
ATOM 740 O O . GLN A 1 93 ? 7.239 -1.650 13.775 1.00 49.19 93 GLN A O 1
ATOM 745 N N . LEU A 1 94 ? 6.787 -3.586 12.795 1.00 47.16 94 LEU A N 1
ATOM 746 C CA . LEU A 1 94 ? 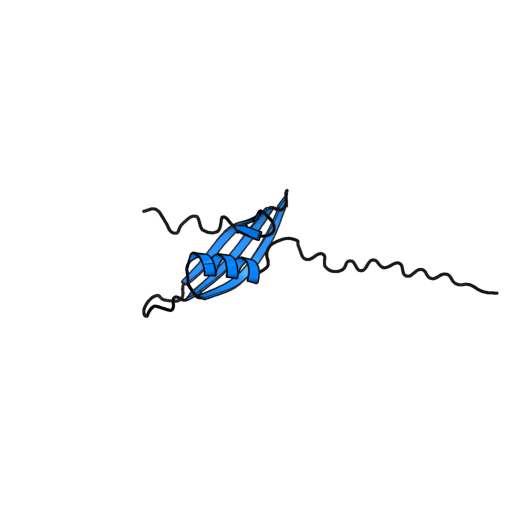5.798 -3.984 13.822 1.00 47.16 94 LEU A CA 1
ATOM 747 C C . LEU A 1 94 ? 6.161 -5.308 14.514 1.00 47.16 94 LEU A C 1
ATOM 749 O O . LEU A 1 94 ? 5.289 -6.048 14.963 1.00 47.16 94 LEU A O 1
ATOM 753 N N . GLY A 1 95 ? 7.459 -5.597 14.635 1.00 38.16 95 GLY A N 1
ATOM 754 C CA . GLY A 1 95 ? 7.955 -6.694 15.462 1.00 38.16 95 GLY A CA 1
ATOM 755 C C . GLY A 1 95 ? 9.439 -6.557 15.789 1.00 38.16 95 GLY A C 1
ATOM 756 O O . GLY A 1 95 ? 10.267 -6.729 14.899 1.00 38.16 95 GLY A O 1
ATOM 757 N N . GLY A 1 96 ? 9.760 -6.295 17.063 1.00 32.62 96 GLY A N 1
ATOM 758 C CA . GLY A 1 96 ? 11.095 -6.563 17.609 1.00 32.62 96 GLY A CA 1
ATOM 759 C C . GLY A 1 96 ? 11.660 -5.580 18.640 1.00 32.62 96 GLY A C 1
ATOM 760 O O . GLY A 1 96 ? 12.739 -5.058 18.386 1.00 32.62 96 GLY A O 1
ATOM 761 N N . ALA A 1 97 ? 10.964 -5.355 19.764 1.00 31.23 97 ALA A N 1
ATOM 762 C CA . ALA A 1 97 ? 11.487 -5.262 21.147 1.00 31.23 97 ALA A CA 1
ATOM 763 C C . ALA A 1 97 ? 10.422 -4.665 22.080 1.00 31.23 97 ALA A C 1
ATOM 765 O O . ALA A 1 97 ? 9.958 -3.539 21.796 1.00 31.23 97 ALA A O 1
#

Secondary structure (DSSP, 8-state):
------------------SS--HHHHHHHHHHHHSSEEEEEEEEEEEEETTEEEEEEEEEEE-SSTTPPPEEEEEEEEEEEETTEEEE-TTTTSS--